Protein AF-A0A960IWX5-F1 (afdb_monomer_lite)

pLDDT: mean 76.06, std 19.57, range [37.25, 96.88]

Foldseek 3Di:
DDDDDDLDDDDDDDDDDCCVVPVVDDDDDDDPDPDADDQPDPPDDDDDDPVDPVSGDPRHDPDDDDDPPPPPVHPVVVVVPPD

Secondary structure (DSSP, 8-state):
-PPPPPSSS--S------HHHHTTSPPPP-------PPPSS-SPPP-S-TT--TTSPTT--S------------GGGGGGG--

Radius of gyration: 19.24 Å; chains: 1; bounding box: 43×25×56 Å

Sequence (83 aa):
MGTSTSAFGAGKREGHDASDFYARFTAPDISTDDHVATQPELDRIWRGDSRDMSAIADNSVALVVTSPPYFAGKEYELALGEG

Structure (mmCIF, N/CA/C/O backbone):
data_AF-A0A960IWX5-F1
#
_entry.id   AF-A0A960IWX5-F1
#
loop_
_atom_site.group_PDB
_atom_site.id
_atom_site.type_symbol
_atom_site.label_atom_id
_atom_site.label_alt_id
_atom_site.label_comp_id
_atom_site.label_asym_id
_atom_site.label_entity_id
_atom_site.label_seq_id
_atom_site.pdbx_PDB_ins_code
_atom_site.Cartn_x
_atom_site.Cartn_y
_atom_site.Cartn_z
_atom_site.occupancy
_atom_site.B_iso_or_equiv
_atom_site.auth_seq_id
_atom_site.auth_comp_id
_atom_site.auth_asym_id
_atom_site.auth_atom_id
_atom_site.pdbx_PDB_model_num
ATOM 1 N N . MET A 1 1 ? -3.797 -2.585 40.407 1.00 37.25 1 MET A N 1
ATOM 2 C CA . MET A 1 1 ? -5.079 -2.186 39.790 1.00 37.25 1 MET A CA 1
ATOM 3 C C . MET A 1 1 ? -4.742 -1.311 38.600 1.00 37.25 1 MET A C 1
ATOM 5 O O . MET A 1 1 ? -4.162 -0.256 38.811 1.00 37.25 1 MET A O 1
ATOM 9 N N . GLY A 1 2 ? -4.981 -1.800 37.383 1.00 38.16 2 GLY A N 1
ATOM 10 C CA . GLY A 1 2 ? -4.802 -1.017 36.157 1.00 38.16 2 GLY A CA 1
ATOM 11 C C . GLY A 1 2 ? -6.046 -0.174 35.896 1.00 38.16 2 GLY A C 1
ATOM 12 O O . GLY A 1 2 ? -7.156 -0.600 36.212 1.00 38.16 2 GLY A O 1
ATOM 13 N N . THR A 1 3 ? -5.858 1.035 35.388 1.00 49.59 3 THR A N 1
ATOM 14 C CA . THR A 1 3 ? -6.939 1.944 34.998 1.00 49.59 3 THR A CA 1
ATOM 15 C C . THR A 1 3 ? -7.574 1.479 33.683 1.00 49.59 3 THR A C 1
ATOM 17 O O . THR A 1 3 ? -6.904 0.879 32.843 1.00 49.59 3 THR A O 1
ATOM 20 N N . SER A 1 4 ? -8.877 1.727 33.502 1.00 45.28 4 SER A N 1
ATOM 21 C CA . SER A 1 4 ? -9.553 1.520 32.215 1.00 45.28 4 SER A CA 1
ATOM 22 C C . S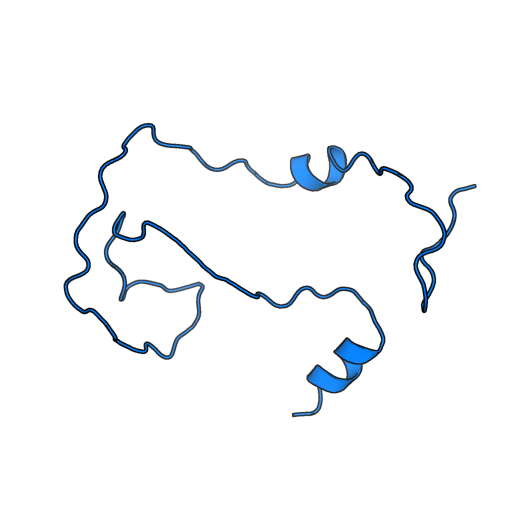ER A 1 4 ? -9.531 2.803 31.388 1.00 45.28 4 SER A C 1
ATOM 24 O O . SER A 1 4 ? -9.647 3.906 31.926 1.00 45.28 4 SER A O 1
ATOM 26 N N . THR A 1 5 ? -9.414 2.657 30.072 1.00 47.84 5 THR A N 1
ATOM 27 C CA . THR A 1 5 ? -9.451 3.762 29.108 1.00 47.84 5 THR A CA 1
ATOM 28 C C . THR A 1 5 ? -10.780 4.529 29.200 1.00 47.84 5 THR A C 1
ATOM 30 O O . THR A 1 5 ? -11.847 3.923 29.265 1.00 47.84 5 THR A O 1
ATOM 33 N N . SER A 1 6 ? -10.711 5.865 29.236 1.00 52.75 6 SER A N 1
ATOM 34 C CA . SER A 1 6 ? -11.873 6.767 29.293 1.00 52.75 6 SER A CA 1
ATOM 35 C C . SER A 1 6 ? -12.586 6.863 27.939 1.00 52.75 6 SER A C 1
ATOM 37 O O . SER A 1 6 ? -11.929 6.908 26.899 1.00 52.75 6 SER A O 1
ATOM 39 N N . ALA A 1 7 ? -13.917 6.991 27.962 1.00 47.72 7 ALA A N 1
ATOM 40 C CA . ALA A 1 7 ? -14.738 7.255 26.777 1.00 47.72 7 ALA A CA 1
ATOM 41 C C . ALA A 1 7 ? -14.478 8.646 26.155 1.00 47.72 7 ALA A C 1
ATOM 43 O O . ALA A 1 7 ? -14.730 8.847 24.969 1.00 47.72 7 ALA A O 1
ATOM 44 N N . PHE A 1 8 ? -13.933 9.602 26.922 1.00 45.50 8 PHE A N 1
ATOM 45 C CA . PHE A 1 8 ? -13.607 10.947 26.436 1.00 45.50 8 PHE A CA 1
ATOM 46 C C . PHE A 1 8 ? -12.375 11.546 27.137 1.00 45.50 8 PHE A C 1
ATOM 48 O O . PHE A 1 8 ? -12.206 11.406 28.349 1.00 45.50 8 PHE A O 1
ATOM 55 N N . GLY A 1 9 ? -11.529 12.251 26.375 1.00 52.09 9 GLY A N 1
ATOM 56 C CA . GLY A 1 9 ? -10.300 12.894 26.864 1.00 52.09 9 GLY A CA 1
ATOM 57 C C . GLY A 1 9 ? -9.144 11.924 27.172 1.00 52.09 9 GLY A C 1
ATOM 58 O O . GLY A 1 9 ? -9.349 10.794 27.603 1.00 52.09 9 GLY A O 1
ATOM 59 N N . ALA A 1 10 ? -7.902 12.368 26.950 1.00 54.59 10 ALA A N 1
ATOM 60 C CA . ALA A 1 10 ? -6.693 11.615 27.294 1.00 54.59 10 ALA A CA 1
ATOM 61 C C . ALA A 1 10 ? -6.108 12.141 28.615 1.00 54.59 10 ALA A C 1
ATOM 63 O O . ALA A 1 10 ? -5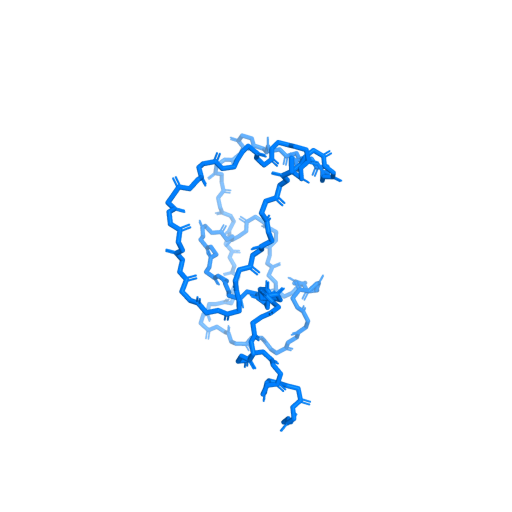.414 13.158 28.646 1.00 54.59 10 ALA A O 1
ATOM 64 N N . GLY A 1 11 ? -6.413 11.469 29.724 1.00 52.16 11 GLY A N 1
ATOM 65 C CA . GLY A 1 11 ? -5.755 11.721 31.003 1.00 52.16 11 GLY A CA 1
ATOM 66 C C . GLY A 1 11 ? -4.374 11.063 31.039 1.00 52.16 11 GLY A C 1
ATOM 67 O O . GLY A 1 11 ? -4.304 9.846 31.089 1.00 52.16 11 GLY A O 1
ATOM 68 N N . LYS A 1 12 ? -3.321 11.895 31.062 1.00 55.81 12 LYS A N 1
ATOM 69 C CA . LYS A 1 12 ? -1.877 11.588 31.199 1.00 55.81 12 LYS A CA 1
ATOM 70 C C . LYS A 1 12 ? -1.240 10.739 30.082 1.00 55.81 12 LYS A C 1
ATOM 72 O O . LYS A 1 12 ? -1.744 9.712 29.655 1.00 55.81 12 LYS A O 1
ATOM 77 N N . ARG A 1 13 ? -0.066 11.193 29.618 1.00 58.00 13 ARG A N 1
ATOM 78 C CA . ARG A 1 13 ? 0.838 10.427 28.744 1.00 58.00 13 ARG A CA 1
ATOM 79 C C . ARG A 1 13 ? 1.475 9.312 29.570 1.00 58.00 13 ARG A C 1
ATOM 81 O O . ARG A 1 13 ? 2.538 9.507 30.151 1.00 58.00 13 ARG A O 1
ATOM 88 N N . GLU A 1 14 ? 0.808 8.175 29.646 1.00 58.56 14 GLU A N 1
ATOM 89 C CA . GLU A 1 14 ? 1.417 6.938 30.118 1.00 58.56 14 GLU A CA 1
ATOM 90 C C . GLU A 1 14 ? 2.080 6.282 28.900 1.00 58.56 14 GLU A C 1
ATOM 92 O O . GLU A 1 14 ? 1.435 5.998 27.893 1.00 58.56 14 GLU A O 1
ATOM 97 N N . GLY A 1 15 ? 3.409 6.164 28.924 1.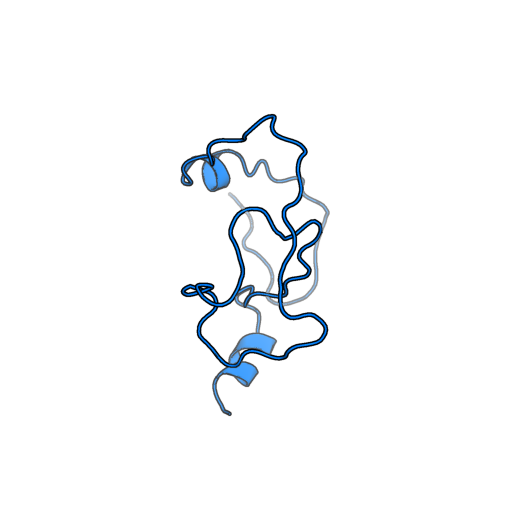00 54.66 15 GLY A N 1
ATOM 98 C CA . GLY A 1 15 ? 4.131 5.398 27.914 1.00 54.66 15 GLY A CA 1
ATOM 99 C C . GLY A 1 15 ? 3.839 3.924 28.151 1.00 54.66 15 GLY A C 1
ATOM 100 O O . GLY A 1 15 ? 4.294 3.371 29.148 1.00 54.66 15 GLY A O 1
ATOM 101 N N . HIS A 1 16 ? 3.052 3.309 27.274 1.00 60.94 16 HIS A N 1
ATOM 102 C CA . HIS A 1 16 ? 2.781 1.878 27.330 1.00 60.94 16 HIS A CA 1
ATOM 103 C C . HIS A 1 16 ? 3.836 1.138 26.510 1.00 60.94 16 HIS A C 1
ATOM 105 O O . HIS A 1 16 ? 4.033 1.445 25.333 1.00 60.94 16 HIS A O 1
ATOM 111 N N . ASP A 1 17 ? 4.501 0.162 27.127 1.00 76.25 17 ASP A N 1
ATOM 112 C CA . ASP A 1 17 ? 5.270 -0.828 26.381 1.00 76.25 17 ASP A CA 1
ATOM 113 C C . ASP A 1 17 ? 4.288 -1.712 25.598 1.00 76.25 17 ASP A C 1
ATOM 115 O O . ASP A 1 17 ? 3.461 -2.416 26.178 1.00 76.25 17 ASP A O 1
ATOM 119 N N . ALA A 1 18 ? 4.342 -1.618 24.271 1.00 76.62 18 ALA A N 1
ATOM 120 C CA . ALA A 1 18 ? 3.480 -2.358 23.357 1.00 76.62 18 ALA A CA 1
ATOM 121 C C . ALA A 1 18 ? 4.150 -3.633 22.810 1.00 76.62 18 ALA A C 1
ATOM 123 O O . ALA A 1 18 ? 3.604 -4.252 21.894 1.00 76.62 18 ALA A O 1
ATOM 124 N N . SER A 1 19 ? 5.313 -4.036 23.341 1.00 77.00 19 SER A N 1
ATOM 125 C CA . SER A 1 19 ? 6.086 -5.183 22.839 1.00 77.00 19 SER A CA 1
ATOM 126 C C . SER A 1 19 ? 5.248 -6.465 22.750 1.00 77.00 19 SER A C 1
ATOM 128 O O . SER A 1 19 ? 5.221 -7.092 21.695 1.00 77.00 19 SER A O 1
ATOM 130 N N . ASP A 1 20 ? 4.463 -6.798 23.782 1.00 75.31 20 ASP A N 1
ATOM 131 C CA . ASP A 1 20 ? 3.581 -7.984 23.801 1.00 75.31 20 ASP A CA 1
ATOM 132 C C . ASP A 1 20 ? 2.448 -7.940 22.761 1.00 75.31 20 ASP A C 1
ATOM 134 O O . ASP A 1 20 ? 1.923 -8.979 22.351 1.00 75.31 20 ASP A O 1
ATOM 138 N N . PHE A 1 21 ? 2.019 -6.742 22.353 1.00 73.06 21 PHE A N 1
ATOM 139 C CA . PHE A 1 21 ? 1.038 -6.575 21.284 1.00 73.06 21 PHE A CA 1
ATOM 140 C C . PHE A 1 21 ? 1.694 -6.825 19.923 1.00 73.06 21 PHE A C 1
ATOM 142 O O . PHE A 1 21 ? 1.178 -7.623 19.141 1.00 73.06 21 PHE A O 1
ATOM 149 N N . TYR A 1 22 ? 2.851 -6.205 19.665 1.00 74.25 22 TYR A N 1
ATOM 150 C CA . TYR A 1 22 ? 3.568 -6.353 18.395 1.00 74.25 22 TYR A CA 1
ATOM 151 C C . TYR A 1 22 ? 4.179 -7.749 18.202 1.00 74.25 22 TYR A C 1
ATOM 153 O O . TYR A 1 22 ? 4.206 -8.241 17.077 1.00 74.25 22 TYR A O 1
ATOM 161 N N . ALA A 1 23 ? 4.576 -8.435 19.278 1.00 81.31 23 ALA A N 1
ATOM 162 C CA . ALA A 1 23 ? 5.116 -9.798 19.233 1.00 81.31 23 ALA A CA 1
ATOM 163 C C . ALA A 1 23 ? 4.118 -10.851 18.709 1.00 81.31 23 ALA A C 1
ATOM 165 O O . ALA A 1 23 ? 4.517 -11.960 18.358 1.00 81.31 23 ALA A O 1
ATOM 166 N N . ARG A 1 24 ? 2.820 -10.523 18.643 1.00 81.06 24 ARG A N 1
ATOM 167 C CA . ARG A 1 24 ? 1.781 -11.399 18.068 1.00 81.06 24 ARG A CA 1
ATOM 168 C C . ARG A 1 24 ? 1.830 -11.455 16.545 1.00 81.06 24 ARG A C 1
ATOM 170 O O . ARG A 1 24 ? 1.219 -12.347 15.961 1.00 81.06 24 ARG A O 1
ATOM 177 N N . PHE A 1 25 ? 2.501 -10.500 15.909 1.00 83.06 25 PHE A N 1
ATOM 178 C CA . PHE A 1 25 ? 2.602 -10.416 14.462 1.00 83.06 25 PHE A CA 1
ATOM 179 C C . PHE A 1 25 ? 3.944 -10.985 14.011 1.00 83.06 25 PHE A C 1
ATOM 181 O O . PHE A 1 25 ? 4.991 -10.690 14.585 1.00 83.06 25 PHE A O 1
ATOM 188 N N . THR A 1 26 ? 3.922 -11.799 12.959 1.00 84.06 26 THR A N 1
ATOM 189 C CA . THR A 1 26 ? 5.150 -12.220 12.287 1.00 84.06 26 THR A CA 1
ATOM 190 C C . THR A 1 26 ? 5.767 -11.001 11.613 1.00 84.06 26 THR A C 1
ATOM 192 O O . THR A 1 26 ? 5.117 -10.359 10.788 1.00 84.06 26 THR A O 1
ATOM 195 N N . ALA A 1 27 ? 7.005 -10.669 11.982 1.00 80.94 27 ALA A N 1
ATOM 196 C CA . ALA A 1 27 ? 7.743 -9.609 11.311 1.00 80.94 27 ALA A CA 1
ATOM 197 C C . ALA A 1 27 ? 7.899 -9.962 9.821 1.00 80.94 27 ALA A C 1
ATOM 199 O O . ALA A 1 27 ? 8.187 -11.122 9.508 1.00 80.94 27 ALA A O 1
ATOM 200 N N . PRO A 1 28 ? 7.692 -9.001 8.906 1.00 83.44 28 PRO A N 1
ATOM 201 C CA . PRO A 1 28 ? 7.926 -9.246 7.492 1.00 83.44 28 PRO A CA 1
ATOM 202 C C . PRO A 1 28 ? 9.414 -9.507 7.245 1.00 83.44 28 PRO A C 1
ATOM 204 O O . PRO A 1 28 ? 10.271 -8.998 7.971 1.00 83.44 28 PRO A O 1
ATOM 207 N N . ASP A 1 29 ? 9.715 -10.272 6.198 1.00 87.12 29 ASP A N 1
ATOM 208 C CA . ASP A 1 29 ? 11.068 -10.311 5.653 1.00 87.12 29 ASP A CA 1
ATOM 209 C C . ASP A 1 29 ? 11.370 -8.957 4.997 1.00 87.12 29 ASP A C 1
ATOM 211 O O . ASP A 1 29 ? 10.572 -8.455 4.201 1.00 87.12 29 ASP A O 1
ATOM 215 N N . ILE A 1 30 ? 12.484 -8.337 5.380 1.00 87.00 30 ILE A N 1
ATOM 216 C CA . ILE A 1 30 ? 12.879 -7.017 4.883 1.00 87.00 30 ILE A CA 1
ATOM 217 C C . ILE A 1 30 ? 14.059 -7.211 3.939 1.00 87.00 30 ILE A C 1
ATOM 219 O O . ILE A 1 30 ? 15.160 -7.558 4.363 1.00 87.00 30 ILE A O 1
ATOM 223 N N . SER A 1 31 ? 13.818 -6.950 2.655 1.00 88.62 31 SER A N 1
ATOM 224 C CA . SER A 1 31 ? 14.859 -6.947 1.629 1.00 88.62 31 SER A CA 1
ATOM 225 C C . SER A 1 31 ? 15.777 -5.729 1.775 1.00 88.62 31 SER A C 1
ATOM 227 O O . SER A 1 31 ? 15.338 -4.652 2.175 1.00 88.62 31 SER A O 1
ATOM 229 N N . THR A 1 32 ? 17.052 -5.888 1.412 1.00 93.56 32 THR A N 1
ATOM 230 C CA . THR A 1 32 ? 18.001 -4.772 1.245 1.00 93.56 32 THR A CA 1
ATOM 231 C C . THR A 1 32 ? 18.014 -4.210 -0.178 1.00 93.56 32 THR A C 1
ATOM 233 O O . THR A 1 32 ? 18.846 -3.359 -0.478 1.00 93.56 32 THR A O 1
ATOM 236 N N . ASP A 1 33 ? 17.165 -4.731 -1.064 1.00 91.75 33 ASP A N 1
ATOM 237 C CA . ASP A 1 33 ? 16.965 -4.197 -2.410 1.00 91.75 33 ASP A CA 1
ATOM 238 C C . ASP A 1 33 ? 16.332 -2.800 -2.326 1.00 91.75 33 ASP A C 1
ATOM 240 O O . ASP A 1 33 ? 15.276 -2.625 -1.718 1.00 91.75 33 ASP A O 1
ATOM 244 N N . ASP A 1 34 ? 17.004 -1.809 -2.905 1.00 92.69 34 ASP A N 1
ATOM 245 C CA . ASP A 1 34 ? 16.569 -0.414 -2.967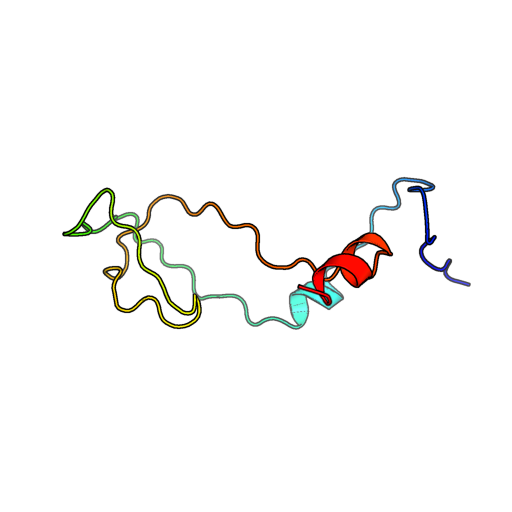 1.00 92.69 34 ASP A CA 1
ATOM 246 C C . ASP A 1 34 ? 16.018 -0.027 -4.349 1.00 92.69 34 ASP A C 1
ATOM 248 O O . ASP A 1 34 ? 15.638 1.128 -4.573 1.00 92.69 34 ASP A O 1
ATOM 252 N N . HIS A 1 35 ? 15.947 -0.981 -5.281 1.00 95.38 35 HIS A N 1
ATOM 253 C CA . HIS A 1 35 ? 15.345 -0.759 -6.582 1.00 95.38 35 HIS A CA 1
ATOM 254 C C . HIS A 1 35 ? 13.837 -0.549 -6.442 1.00 95.38 35 HIS A C 1
ATOM 256 O O . HIS A 1 35 ? 13.155 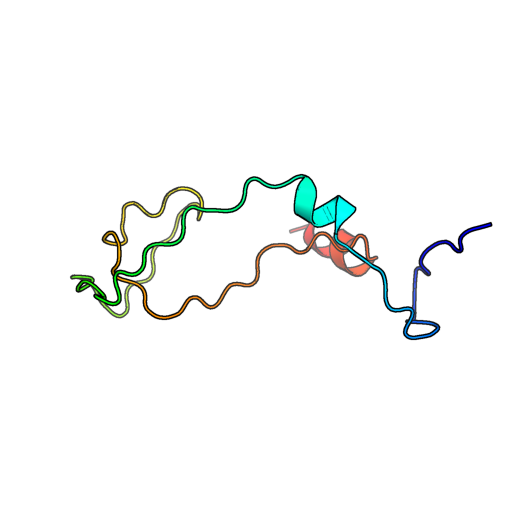-1.339 -5.803 1.00 95.38 35 HIS A O 1
ATOM 262 N N . VAL A 1 36 ? 13.304 0.476 -7.109 1.00 95.75 36 VAL A N 1
ATOM 263 C CA . VAL A 1 36 ? 11.859 0.660 -7.285 1.00 95.75 36 VAL A CA 1
ATOM 264 C C . VAL A 1 36 ? 11.528 0.439 -8.755 1.00 95.75 36 VAL A C 1
ATOM 266 O O . VAL A 1 36 ? 11.974 1.190 -9.629 1.00 95.75 36 VAL A O 1
ATOM 269 N N . ALA A 1 37 ? 10.749 -0.603 -9.025 1.00 96.69 37 ALA A N 1
ATOM 270 C CA . ALA A 1 37 ? 10.268 -0.945 -10.351 1.00 96.69 37 ALA A CA 1
ATOM 271 C C . ALA A 1 37 ? 9.307 0.124 -10.895 1.00 96.69 37 ALA A C 1
ATOM 273 O O . ALA A 1 37 ? 8.738 0.944 -10.174 1.00 96.69 37 ALA A O 1
ATOM 274 N N . THR A 1 38 ? 9.102 0.114 -12.210 1.00 96.88 38 THR A N 1
ATOM 275 C CA . THR A 1 38 ? 8.179 1.048 -12.864 1.00 96.88 38 THR A CA 1
ATOM 276 C C . THR A 1 38 ? 6.762 0.483 -12.874 1.00 96.88 38 THR A C 1
ATOM 278 O O . THR A 1 38 ? 6.542 -0.597 -13.418 1.00 96.88 38 THR A O 1
ATOM 281 N N . GLN A 1 39 ? 5.795 1.242 -12.351 1.00 96.12 39 GLN A N 1
ATOM 282 C CA . GLN A 1 39 ? 4.376 0.965 -12.576 1.00 96.12 39 GLN A CA 1
ATOM 283 C C . GLN A 1 39 ? 3.973 1.468 -13.976 1.00 96.12 39 GLN A C 1
ATOM 285 O O . GLN A 1 39 ? 4.151 2.657 -14.251 1.00 96.12 39 GLN A O 1
ATOM 290 N N . PRO A 1 40 ? 3.422 0.618 -14.867 1.00 93.25 40 PRO A N 1
ATOM 291 C CA . PRO A 1 40 ? 3.109 1.020 -16.242 1.00 93.25 40 PRO A CA 1
ATOM 292 C C . PRO A 1 40 ? 2.014 2.089 -16.356 1.00 93.25 40 PRO A C 1
ATOM 294 O O . PRO A 1 40 ? 2.071 2.940 -17.241 1.00 93.25 40 PRO A O 1
ATOM 297 N N . GLU A 1 41 ? 1.013 2.041 -15.474 1.00 94.56 41 GLU A N 1
ATOM 298 C CA . GLU A 1 41 ? -0.110 2.983 -15.451 1.00 94.56 41 GLU A CA 1
ATOM 299 C C . GLU A 1 41 ? 0.017 3.952 -14.271 1.00 94.56 41 GLU A C 1
ATOM 301 O O . GLU A 1 41 ? -0.102 3.554 -13.111 1.00 94.56 41 GLU A O 1
ATOM 306 N N . LEU A 1 42 ? 0.227 5.233 -14.576 1.00 93.56 42 LEU A N 1
ATOM 307 C CA . LEU A 1 42 ? 0.247 6.322 -13.598 1.00 93.56 42 LEU A CA 1
ATOM 308 C C . LEU A 1 42 ? -1.113 7.030 -13.545 1.00 93.56 42 LEU A C 1
ATOM 310 O O . LEU A 1 42 ? -1.911 6.933 -14.478 1.00 93.56 42 LEU A O 1
ATOM 314 N N . ASP A 1 43 ? -1.373 7.739 -12.444 1.00 94.75 43 ASP A N 1
ATOM 315 C CA . ASP A 1 43 ? -2.578 8.559 -12.236 1.00 94.75 43 ASP A CA 1
ATOM 316 C C . ASP A 1 43 ? -3.901 7.802 -12.453 1.00 94.75 43 ASP A C 1
ATOM 318 O O . ASP A 1 43 ? -4.913 8.345 -12.908 1.00 94.75 43 ASP A O 1
ATOM 322 N N . ARG A 1 44 ? -3.898 6.510 -12.112 1.00 94.62 44 ARG A N 1
ATOM 323 C CA . ARG A 1 44 ? -5.033 5.605 -12.275 1.00 94.62 44 ARG A CA 1
ATOM 324 C C . ARG A 1 44 ? -5.728 5.354 -10.940 1.00 94.62 44 ARG A C 1
ATOM 326 O O . ARG A 1 44 ? -5.090 5.082 -9.930 1.00 94.62 44 ARG A O 1
ATOM 333 N N . ILE A 1 45 ? -7.061 5.387 -10.953 1.00 95.06 45 ILE A N 1
ATOM 334 C CA . ILE A 1 45 ? -7.887 4.974 -9.813 1.00 95.06 45 ILE A CA 1
ATOM 335 C C . ILE A 1 45 ? -8.348 3.536 -10.042 1.00 95.06 45 ILE A C 1
ATOM 337 O O . ILE A 1 45 ? -9.065 3.252 -11.006 1.00 95.06 45 ILE A O 1
ATOM 341 N N . TRP A 1 46 ? -7.980 2.642 -9.127 1.00 93.94 46 TRP A N 1
ATOM 342 C CA . TRP A 1 46 ? -8.479 1.271 -9.088 1.00 93.94 46 TRP A CA 1
ATOM 343 C C . TRP A 1 46 ? -9.525 1.127 -7.984 1.00 93.94 46 TRP A C 1
ATOM 345 O O . TRP A 1 46 ? -9.262 1.410 -6.818 1.00 93.94 46 TRP A O 1
ATOM 355 N N . ARG A 1 47 ? -10.729 0.676 -8.350 1.00 95.44 47 ARG A N 1
ATOM 356 C CA . ARG A 1 47 ? -11.753 0.261 -7.385 1.00 95.44 47 ARG A CA 1
ATOM 357 C C . ARG A 1 47 ? -11.567 -1.228 -7.111 1.00 95.44 47 ARG A C 1
ATOM 359 O O . ARG A 1 47 ? -11.785 -2.033 -8.012 1.00 95.44 47 ARG A O 1
ATOM 366 N N . GLY A 1 48 ? -11.231 -1.586 -5.878 1.00 92.50 48 GLY A N 1
ATOM 367 C CA . GLY A 1 48 ? -11.004 -2.974 -5.495 1.00 92.50 48 GLY A CA 1
ATOM 368 C C . GLY A 1 48 ? -10.848 -3.146 -3.992 1.00 92.50 48 GLY A C 1
ATOM 369 O O . GLY A 1 48 ? -11.002 -2.200 -3.220 1.00 92.50 48 GLY A O 1
ATOM 370 N N . ASP A 1 49 ? -10.567 -4.379 -3.600 1.00 93.88 49 ASP A N 1
ATOM 371 C CA . ASP A 1 49 ? -10.201 -4.737 -2.238 1.00 93.88 49 ASP A CA 1
ATOM 372 C C . ASP A 1 49 ? -8.693 -4.546 -2.062 1.00 93.88 49 ASP A C 1
ATOM 374 O O . ASP A 1 49 ? -7.926 -5.069 -2.860 1.00 93.88 49 ASP A O 1
ATOM 378 N N . SER A 1 50 ? -8.243 -3.839 -1.024 1.00 91.75 50 SER A N 1
ATOM 379 C CA . SER A 1 50 ? -6.807 -3.618 -0.795 1.00 91.75 50 SER A CA 1
ATOM 380 C C . SER A 1 50 ? -6.031 -4.892 -0.440 1.00 91.75 50 SER A C 1
ATOM 382 O O . SER A 1 50 ? -4.804 -4.862 -0.399 1.00 91.75 50 SER A O 1
ATOM 384 N N . ARG A 1 51 ? -6.720 -6.014 -0.199 1.00 92.31 51 ARG A N 1
ATOM 385 C CA . ARG A 1 51 ? -6.113 -7.347 -0.073 1.00 92.31 51 ARG A CA 1
ATOM 386 C C . ARG A 1 51 ? -5.692 -7.937 -1.423 1.00 92.31 51 ARG A C 1
ATOM 388 O O . ARG A 1 51 ? -4.878 -8.854 -1.435 1.00 92.31 51 ARG A O 1
ATOM 395 N N . ASP A 1 52 ? -6.234 -7.429 -2.529 1.00 95.81 52 ASP A N 1
ATOM 396 C CA . ASP A 1 52 ? -5.859 -7.791 -3.896 1.00 95.81 52 ASP A CA 1
ATOM 397 C C . ASP A 1 52 ? -5.355 -6.545 -4.631 1.00 95.81 52 ASP A C 1
ATOM 399 O O . ASP A 1 52 ? -6.120 -5.699 -5.097 1.00 95.81 52 ASP A O 1
ATOM 403 N N . MET A 1 53 ? -4.033 -6.438 -4.731 1.00 93.94 53 MET A N 1
ATOM 404 C CA . MET A 1 53 ? -3.355 -5.346 -5.425 1.00 93.94 53 MET A CA 1
ATOM 405 C C . MET A 1 53 ? -2.725 -5.807 -6.743 1.00 93.94 53 MET A C 1
ATOM 407 O O . MET A 1 53 ? -1.756 -5.205 -7.187 1.00 93.94 53 MET A O 1
ATOM 411 N N . SER A 1 54 ? -3.282 -6.832 -7.398 1.00 95.44 54 SER A N 1
ATOM 412 C CA . SER A 1 54 ? -2.760 -7.387 -8.665 1.00 95.44 54 SER A CA 1
ATOM 413 C C . SER A 1 54 ? -2.638 -6.380 -9.821 1.00 95.44 54 SER A C 1
ATOM 415 O O . SER A 1 54 ? -1.947 -6.644 -10.802 1.00 95.44 54 SER A O 1
ATOM 417 N N . ALA A 1 55 ? -3.285 -5.215 -9.717 1.00 95.00 55 ALA A N 1
ATOM 418 C CA . ALA A 1 55 ? -3.136 -4.108 -10.660 1.00 95.00 55 ALA A CA 1
ATOM 419 C C . ALA A 1 55 ? -1.828 -3.304 -10.489 1.00 95.00 55 ALA A C 1
ATOM 421 O O . ALA A 1 55 ? -1.471 -2.519 -11.372 1.00 95.00 55 ALA A O 1
ATOM 422 N N . ILE A 1 56 ? -1.132 -3.463 -9.361 1.00 95.31 56 ILE A N 1
ATOM 423 C CA . ILE A 1 56 ? 0.134 -2.797 -9.046 1.00 95.31 56 ILE A CA 1
ATOM 424 C C . ILE A 1 56 ? 1.267 -3.790 -9.278 1.00 95.31 56 ILE A C 1
ATOM 426 O O . ILE A 1 56 ? 1.211 -4.915 -8.789 1.00 95.31 56 ILE A O 1
ATOM 430 N N . ALA A 1 57 ? 2.288 -3.380 -10.025 1.00 96.06 57 ALA A N 1
ATOM 431 C CA . ALA A 1 57 ? 3.469 -4.198 -10.224 1.00 96.06 57 ALA A CA 1
ATOM 432 C C . ALA A 1 57 ? 4.234 -4.400 -8.905 1.00 96.06 57 ALA A C 1
ATOM 434 O O . ALA A 1 57 ? 4.324 -3.505 -8.060 1.00 96.06 57 ALA A O 1
ATOM 435 N N . ASP A 1 58 ? 4.829 -5.579 -8.747 1.00 94.81 58 ASP A N 1
ATOM 436 C CA . ASP A 1 58 ? 5.681 -5.860 -7.598 1.00 94.81 58 ASP A CA 1
ATOM 437 C C . ASP A 1 58 ? 6.837 -4.854 -7.524 1.00 94.81 58 ASP A C 1
ATOM 439 O O . ASP A 1 58 ? 7.406 -4.443 -8.539 1.00 94.81 58 ASP A O 1
ATOM 443 N N . ASN A 1 59 ? 7.190 -4.465 -6.297 1.00 94.44 59 ASN A N 1
ATOM 444 C CA . ASN A 1 59 ? 8.295 -3.553 -6.007 1.00 94.44 59 ASN A CA 1
ATOM 445 C C . ASN A 1 59 ? 8.204 -2.178 -6.710 1.00 94.44 59 ASN A C 1
ATOM 447 O O . ASN A 1 59 ? 9.219 -1.527 -6.930 1.00 94.44 59 ASN A O 1
ATOM 451 N N . SER A 1 60 ? 7.008 -1.706 -7.085 1.00 96.56 60 SER A N 1
ATOM 452 C CA . SER A 1 60 ? 6.851 -0.458 -7.851 1.00 96.56 60 SER A CA 1
ATOM 453 C C . SER A 1 60 ? 6.365 0.748 -7.036 1.00 96.56 60 SER A C 1
ATOM 455 O O . SER A 1 60 ? 5.932 1.750 -7.611 1.00 96.56 60 SER A O 1
ATOM 457 N N . VAL A 1 61 ? 6.362 0.659 -5.702 1.00 93.81 61 VAL A N 1
ATOM 458 C CA . VAL A 1 61 ? 5.791 1.684 -4.813 1.00 93.81 61 VAL A CA 1
ATOM 459 C C . VAL A 1 61 ? 6.848 2.207 -3.848 1.00 93.81 61 VAL A C 1
ATOM 461 O O . VAL A 1 61 ? 7.286 1.496 -2.953 1.00 93.81 61 VAL A O 1
ATOM 464 N N . ALA A 1 62 ? 7.208 3.484 -3.989 1.00 94.25 62 ALA A N 1
ATOM 465 C CA . ALA A 1 62 ? 8.175 4.147 -3.108 1.00 94.25 62 ALA A CA 1
ATOM 466 C C . ALA A 1 62 ? 7.546 4.746 -1.833 1.00 94.25 62 ALA A C 1
ATOM 468 O O . ALA A 1 62 ? 8.228 4.927 -0.827 1.00 94.25 62 ALA A O 1
ATOM 469 N N . LEU A 1 63 ? 6.254 5.092 -1.869 1.00 93.75 63 LEU A N 1
ATOM 470 C CA . LEU A 1 63 ? 5.529 5.689 -0.747 1.00 93.75 63 LEU A CA 1
ATOM 471 C C . LEU A 1 63 ? 4.080 5.210 -0.747 1.00 93.75 63 LEU A C 1
ATOM 473 O O . LEU A 1 63 ? 3.395 5.278 -1.765 1.00 93.75 63 LEU A O 1
ATOM 477 N N . VAL A 1 64 ? 3.601 4.801 0.425 1.00 93.88 64 VAL A N 1
ATOM 478 C CA . VAL A 1 64 ? 2.194 4.482 0.664 1.00 93.88 64 VAL A CA 1
ATOM 479 C C . VAL A 1 64 ? 1.632 5.473 1.672 1.00 93.88 64 VAL A C 1
ATOM 481 O O . VAL A 1 64 ? 2.192 5.660 2.751 1.00 93.88 64 VAL A O 1
ATOM 484 N N . VAL A 1 65 ? 0.494 6.079 1.337 1.00 93.75 65 VAL A N 1
ATOM 485 C CA . VAL A 1 65 ? -0.347 6.808 2.291 1.00 93.75 65 VAL A CA 1
ATOM 486 C C . VAL A 1 65 ? -1.622 6.001 2.463 1.00 93.75 65 VAL A C 1
ATOM 488 O O . VAL A 1 65 ? -2.319 5.726 1.491 1.00 93.75 65 VAL A O 1
ATOM 491 N N . THR A 1 66 ? -1.916 5.593 3.694 1.00 90.69 66 THR A N 1
ATOM 492 C CA . THR A 1 66 ? -3.081 4.760 3.991 1.00 90.69 66 THR A CA 1
ATOM 493 C C . THR A 1 66 ? -3.767 5.221 5.269 1.00 90.69 66 THR A C 1
ATOM 495 O O . THR A 1 66 ? -3.114 5.645 6.222 1.00 90.69 66 THR A O 1
ATOM 498 N N . SER A 1 67 ? -5.094 5.144 5.274 1.00 86.69 67 SER A N 1
ATOM 499 C CA . SER A 1 67 ? -5.956 5.418 6.424 1.00 86.69 67 SER A CA 1
ATOM 500 C C . SER A 1 67 ? -6.904 4.229 6.627 1.00 86.69 67 SER A C 1
ATOM 502 O O . SER A 1 67 ? -8.108 4.359 6.377 1.00 86.69 67 SER A O 1
ATOM 504 N N . PRO A 1 68 ? -6.379 3.038 6.979 1.00 85.19 68 PRO A N 1
ATOM 505 C CA . PRO A 1 68 ? -7.219 1.873 7.219 1.00 85.19 68 PRO A CA 1
ATOM 506 C C . PRO A 1 68 ? -8.160 2.142 8.405 1.00 85.19 68 PRO A C 1
ATOM 508 O O . PRO A 1 68 ? -7.861 2.994 9.242 1.00 85.19 68 PRO A O 1
ATOM 511 N N . PRO A 1 69 ? -9.295 1.431 8.513 1.00 79.12 69 PRO A N 1
ATOM 512 C CA . PRO A 1 69 ? -10.187 1.580 9.657 1.00 79.12 69 PRO A CA 1
ATOM 513 C C . PRO A 1 69 ? -9.433 1.258 10.953 1.00 79.12 69 PRO A C 1
ATOM 515 O O . PRO A 1 69 ? -8.879 0.171 11.110 1.00 79.12 69 PRO A O 1
ATOM 518 N N . TYR A 1 70 ? -9.393 2.220 11.876 1.00 67.38 70 TYR A N 1
ATOM 519 C CA . TYR A 1 70 ? -8.578 2.126 13.091 1.00 67.38 70 TYR A CA 1
ATOM 520 C C . TYR A 1 70 ? -9.283 1.445 14.266 1.00 67.38 70 TYR A C 1
ATOM 522 O O . TYR A 1 70 ? -8.622 1.215 15.276 1.00 67.38 70 TYR A O 1
ATOM 530 N N . PHE A 1 71 ? -10.579 1.124 14.132 1.00 57.97 71 PHE A N 1
ATOM 531 C CA . PHE A 1 71 ? -11.421 0.455 15.138 1.00 57.97 71 PHE A CA 1
ATOM 532 C C . PHE A 1 71 ? -11.036 0.833 16.582 1.00 57.97 71 PHE A C 1
ATOM 534 O O . PHE A 1 71 ? -10.796 -0.023 17.436 1.00 57.97 71 PHE A O 1
ATOM 541 N N . ALA A 1 72 ? -10.915 2.137 16.838 1.00 58.56 72 ALA A N 1
ATOM 542 C CA . ALA A 1 72 ? -10.484 2.727 18.095 1.00 58.56 72 ALA A CA 1
ATOM 543 C C . ALA A 1 72 ? -11.516 2.562 19.224 1.00 58.56 72 ALA A C 1
ATOM 545 O O . ALA A 1 72 ? -11.256 3.005 20.345 1.00 58.56 72 ALA A O 1
ATOM 546 N N . GLY A 1 73 ? -12.684 1.969 18.946 1.00 51.25 73 GLY A N 1
ATOM 547 C CA . GLY A 1 73 ? -13.722 1.701 19.941 1.00 51.25 73 GLY A CA 1
ATOM 548 C C . GLY A 1 73 ? -14.308 2.980 20.538 1.00 51.25 73 GLY A C 1
ATOM 549 O O . GLY A 1 73 ? -14.798 2.973 21.666 1.00 51.25 73 GLY A O 1
ATOM 550 N N . LYS A 1 74 ? -14.210 4.097 19.809 1.00 55.34 74 LYS A N 1
ATOM 551 C CA . LYS A 1 74 ? -14.721 5.408 20.223 1.00 55.34 74 LYS A CA 1
ATOM 552 C C . LYS A 1 74 ? -16.103 5.641 19.626 1.00 55.34 74 LYS A C 1
ATOM 554 O O . LYS A 1 74 ? -16.380 5.191 18.521 1.00 55.34 74 LYS A O 1
ATOM 559 N N . GLU A 1 75 ? -16.955 6.392 20.326 1.00 51.31 75 GLU A N 1
ATOM 560 C CA . GLU A 1 75 ? -18.366 6.595 19.947 1.00 51.31 75 GLU A CA 1
ATOM 561 C C . GLU A 1 75 ? -18.577 7.137 18.521 1.00 51.31 75 GLU A C 1
ATOM 563 O O . GLU A 1 75 ? -19.606 6.851 17.918 1.00 51.31 75 GLU A O 1
ATOM 568 N N . TYR A 1 76 ? -17.609 7.845 17.924 1.00 57.47 76 TYR A N 1
ATOM 569 C CA . TYR A 1 76 ? -17.721 8.298 16.529 1.00 57.47 76 TYR A CA 1
ATOM 570 C C . TYR A 1 76 ? -17.666 7.155 15.499 1.00 57.47 76 TYR A C 1
ATOM 572 O O . TYR A 1 76 ? -18.067 7.350 14.355 1.00 57.47 76 TYR A O 1
ATOM 580 N N . GLU A 1 77 ? -17.185 5.969 15.876 1.00 53.34 77 GLU A N 1
ATOM 581 C CA . GLU A 1 77 ? -17.140 4.799 14.991 1.00 53.34 77 GLU A CA 1
ATOM 582 C C . GLU A 1 77 ? -18.494 4.085 14.899 1.00 53.34 77 GLU A C 1
ATOM 584 O O . GLU A 1 77 ? -18.757 3.429 13.894 1.00 53.34 77 GLU A O 1
ATOM 589 N N . LEU A 1 78 ? -19.394 4.276 15.876 1.00 51.75 78 LEU A N 1
ATOM 590 C CA . LEU A 1 78 ? -20.773 3.767 15.811 1.00 51.75 78 LEU A CA 1
ATOM 591 C C . LEU A 1 78 ? -21.579 4.444 14.691 1.00 51.75 78 LEU A C 1
ATOM 593 O O . LEU A 1 78 ? -22.467 3.826 14.116 1.00 51.75 78 LEU A O 1
ATOM 597 N N . ALA A 1 79 ? -21.227 5.682 14.331 1.00 54.19 79 ALA A N 1
ATOM 598 C CA . ALA A 1 79 ? -21.866 6.414 13.241 1.00 54.19 79 ALA A CA 1
ATOM 599 C C . ALA A 1 79 ? -21.387 5.977 11.842 1.00 54.19 79 ALA A C 1
ATOM 601 O O . ALA A 1 79 ? -22.056 6.271 10.856 1.00 54.19 79 ALA A O 1
ATOM 602 N N . LEU A 1 80 ? -20.250 5.272 11.728 1.00 50.53 80 LEU A N 1
ATOM 603 C CA . LEU A 1 80 ? -19.744 4.788 10.434 1.00 50.53 80 LEU A CA 1
ATOM 604 C C . LEU A 1 80 ? -20.432 3.493 9.958 1.00 50.53 80 LEU A C 1
ATOM 606 O O . LEU A 1 80 ? -20.211 3.079 8.824 1.00 50.53 80 LEU A O 1
ATOM 610 N N . GLY A 1 81 ? -21.234 2.846 10.813 1.00 47.59 81 GLY A N 1
ATOM 611 C CA . GLY A 1 81 ? -21.950 1.600 10.515 1.00 47.59 81 GLY A CA 1
ATOM 612 C C . GLY A 1 81 ? -23.387 1.770 10.005 1.00 47.59 81 GLY A C 1
ATOM 613 O O . GLY A 1 81 ? -24.043 0.765 9.752 1.00 47.59 81 GLY A O 1
ATOM 614 N N . GLU A 1 82 ? -23.880 3.004 9.856 1.00 42.66 82 GLU A N 1
ATOM 615 C CA . GLU A 1 82 ? -25.236 3.312 9.365 1.00 42.66 82 GLU A CA 1
ATOM 616 C C . GLU A 1 82 ? -25.213 4.146 8.070 1.00 42.66 82 GLU A C 1
ATOM 618 O O . GLU A 1 82 ? -25.858 5.191 7.966 1.00 42.66 82 GLU A O 1
ATOM 623 N N . GLY A 1 83 ? -24.454 3.685 7.071 1.00 40.47 83 GLY A N 1
ATOM 624 C CA . GLY A 1 83 ? -24.418 4.261 5.722 1.00 40.47 83 GLY A CA 1
ATOM 625 C C . GLY A 1 83 ? -24.458 3.198 4.639 1.00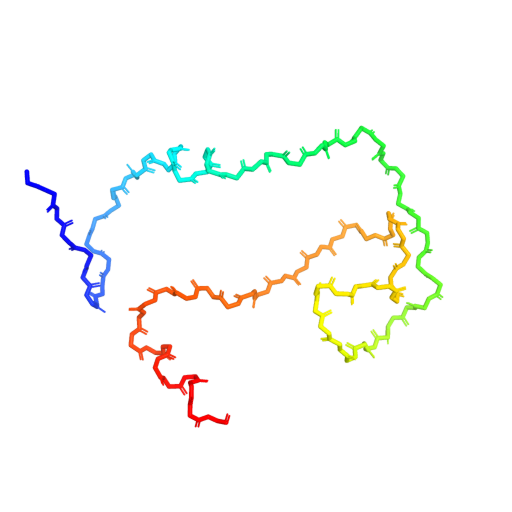 40.47 83 GLY A C 1
ATOM 626 O O . GLY A 1 83 ? -23.648 2.250 4.734 1.00 40.47 83 GLY A O 1
#